Protein AF-A0A7J2SUH9-F1 (afdb_monomer_lite)

Secondary structure (DSSP, 8-state):
-HHHHHHHHHT-TTEEEEEEEHHHHHT---TT---EEEEEES--TT----

Structure (mmCIF, N/CA/C/O backbone):
data_AF-A0A7J2SUH9-F1
#
_entry.id   AF-A0A7J2SUH9-F1
#
loop_
_atom_site.group_PDB
_atom_site.id
_atom_site.type_symbol
_atom_site.label_atom_id
_atom_site.label_alt_id
_atom_site.label_comp_id
_atom_site.label_asym_id
_atom_site.label_entity_id
_atom_site.label_seq_id
_atom_site.pdbx_PDB_ins_code
_atom_site.Cartn_x
_atom_site.Cartn_y
_atom_site.Cartn_z
_atom_site.occupancy
_atom_site.B_iso_or_equiv
_atom_site.auth_seq_id
_atom_site.auth_comp_id
_atom_site.auth_asym_id
_atom_site.auth_atom_id
_atom_site.pdbx_PDB_model_num
ATOM 1 N N . MET A 1 1 ? 9.224 -3.128 -1.910 1.00 69.62 1 MET A N 1
ATOM 2 C CA . MET A 1 1 ? 8.301 -2.068 -1.444 1.00 69.62 1 MET A CA 1
ATOM 3 C C . MET A 1 1 ? 6.958 -2.628 -0.965 1.00 69.62 1 MET A C 1
ATOM 5 O O . MET A 1 1 ? 6.697 -2.570 0.227 1.00 69.62 1 MET A O 1
ATOM 9 N N . ILE A 1 2 ? 6.136 -3.235 -1.835 1.00 77.06 2 ILE A N 1
ATOM 10 C CA . ILE A 1 2 ? 4.763 -3.681 -1.494 1.00 77.06 2 ILE A CA 1
ATOM 11 C C . ILE A 1 2 ? 4.714 -4.627 -0.280 1.00 77.06 2 ILE A C 1
ATOM 13 O O . ILE A 1 2 ? 3.920 -4.419 0.631 1.00 77.06 2 ILE A O 1
ATOM 17 N N . ASN A 1 3 ? 5.618 -5.609 -0.203 1.00 78.38 3 ASN A N 1
ATOM 18 C CA . ASN A 1 3 ? 5.673 -6.537 0.937 1.00 78.38 3 ASN A CA 1
ATOM 19 C C . ASN A 1 3 ? 5.989 -5.843 2.274 1.00 78.38 3 ASN A C 1
ATOM 21 O O . ASN A 1 3 ? 5.504 -6.268 3.318 1.00 78.38 3 ASN A O 1
ATOM 25 N N . PHE A 1 4 ? 6.769 -4.759 2.251 1.00 80.56 4 PHE A N 1
ATOM 26 C CA . PHE A 1 4 ? 7.070 -3.979 3.451 1.00 80.56 4 PHE A CA 1
ATOM 27 C C . PHE A 1 4 ? 5.831 -3.226 3.944 1.00 80.56 4 PHE A C 1
ATOM 29 O O . PHE A 1 4 ? 5.489 -3.322 5.123 1.00 80.56 4 PHE A O 1
ATOM 36 N N . VAL A 1 5 ? 5.127 -2.544 3.033 1.00 81.38 5 VAL A N 1
ATOM 37 C CA . VAL A 1 5 ? 3.873 -1.838 3.346 1.00 81.38 5 VAL A CA 1
ATOM 38 C C . VAL A 1 5 ? 2.844 -2.815 3.896 1.00 81.38 5 VAL A C 1
ATOM 40 O O . VAL A 1 5 ? 2.269 -2.568 4.950 1.00 81.38 5 VAL A O 1
ATOM 43 N N . ARG A 1 6 ? 2.681 -3.962 3.232 1.00 78.75 6 ARG A N 1
ATOM 44 C CA . ARG A 1 6 ? 1.788 -5.034 3.666 1.00 78.75 6 ARG A CA 1
ATOM 45 C C . ARG A 1 6 ? 2.101 -5.474 5.100 1.00 78.75 6 ARG A C 1
ATOM 47 O O . ARG A 1 6 ? 1.207 -5.493 5.939 1.00 78.75 6 ARG A O 1
ATOM 54 N N . ASN A 1 7 ? 3.363 -5.780 5.406 1.00 81.81 7 ASN A N 1
ATOM 55 C CA . ASN A 1 7 ? 3.766 -6.223 6.745 1.00 81.81 7 ASN A CA 1
ATOM 56 C C . ASN A 1 7 ? 3.516 -5.159 7.819 1.00 81.81 7 ASN A C 1
ATOM 58 O O . ASN A 1 7 ? 3.048 -5.488 8.906 1.00 81.81 7 ASN A O 1
ATOM 62 N N . LYS A 1 8 ? 3.795 -3.886 7.518 1.00 80.75 8 LYS A N 1
ATOM 63 C CA . LYS A 1 8 ? 3.490 -2.776 8.428 1.00 80.75 8 LYS A CA 1
ATOM 64 C C . LYS A 1 8 ? 1.990 -2.576 8.612 1.00 80.75 8 LYS A C 1
ATOM 66 O O . LYS A 1 8 ? 1.552 -2.299 9.724 1.00 80.75 8 LYS A O 1
ATOM 71 N N . ALA A 1 9 ? 1.209 -2.750 7.554 1.00 81.44 9 ALA A N 1
ATOM 72 C CA . ALA A 1 9 ? -0.226 -2.558 7.606 1.00 81.44 9 ALA A CA 1
ATOM 73 C C . ALA A 1 9 ? -0.944 -3.638 8.419 1.00 81.44 9 ALA A C 1
ATOM 75 O O . ALA A 1 9 ? -1.791 -3.305 9.239 1.00 81.44 9 ALA A O 1
ATOM 76 N N . PHE A 1 10 ? -0.531 -4.905 8.296 1.00 76.44 10 PHE A N 1
ATOM 77 C CA . PHE A 1 10 ? -1.068 -6.003 9.112 1.00 76.44 10 PHE A CA 1
ATOM 78 C C . PHE A 1 10 ? -0.837 -5.827 10.621 1.00 76.44 10 PHE A C 1
ATOM 80 O O . PHE A 1 10 ? -1.533 -6.440 11.426 1.00 76.44 10 PHE A O 1
ATOM 87 N N . GLN A 1 11 ? 0.125 -4.993 11.021 1.00 85.19 11 GLN A N 1
ATOM 88 C CA . GLN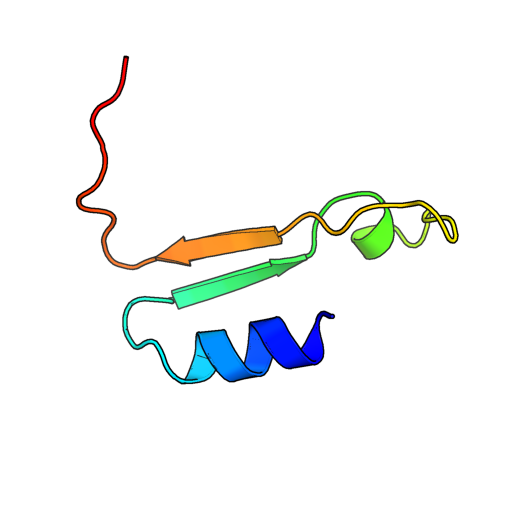 A 1 11 ? 0.376 -4.680 12.430 1.00 85.19 11 GLN A CA 1
ATOM 89 C C . GLN A 1 11 ? -0.553 -3.579 12.967 1.00 85.19 11 GLN A C 1
ATOM 91 O O . GLN A 1 11 ? -0.649 -3.405 14.182 1.00 85.19 11 GLN A O 1
ATOM 96 N N . ASN A 1 12 ? -1.244 -2.837 12.097 1.00 83.06 12 ASN A N 1
ATOM 97 C CA . ASN A 1 12 ? -2.085 -1.713 12.484 1.00 83.06 12 ASN A CA 1
ATOM 98 C C . ASN A 1 12 ? -3.576 -2.074 12.397 1.00 83.06 12 ASN A C 1
ATOM 100 O O . ASN A 1 12 ? -4.152 -2.134 11.316 1.00 83.06 12 ASN A O 1
ATOM 104 N N . LYS A 1 13 ? -4.225 -2.223 13.559 1.00 87.12 13 LYS A N 1
ATOM 105 C CA . LYS A 1 13 ? -5.659 -2.555 13.668 1.00 87.12 13 LYS A CA 1
ATOM 106 C C . LYS A 1 13 ? -6.606 -1.473 13.124 1.00 87.12 13 LYS A C 1
ATOM 108 O O . LYS A 1 13 ? -7.799 -1.734 13.012 1.00 87.12 13 LYS A O 1
ATOM 113 N N . ASN A 1 14 ? -6.107 -0.268 12.839 1.00 90.88 14 ASN A N 1
ATOM 114 C CA . ASN A 1 14 ? -6.898 0.810 12.243 1.00 90.88 14 ASN A CA 1
ATOM 115 C C . ASN A 1 14 ? -7.016 0.689 10.716 1.00 90.88 14 ASN A C 1
ATOM 117 O O . ASN A 1 14 ? -7.884 1.326 10.128 1.00 90.88 14 ASN A O 1
ATOM 121 N N . ILE A 1 15 ? -6.153 -0.093 10.061 1.00 91.75 15 ILE A N 1
ATOM 122 C CA . ILE A 1 15 ? -6.221 -0.307 8.613 1.00 91.75 15 ILE A CA 1
ATOM 123 C C . ILE A 1 15 ? -7.252 -1.397 8.330 1.00 91.75 15 ILE A C 1
ATOM 125 O O . ILE A 1 15 ? -7.177 -2.491 8.884 1.00 91.75 15 ILE A O 1
ATOM 129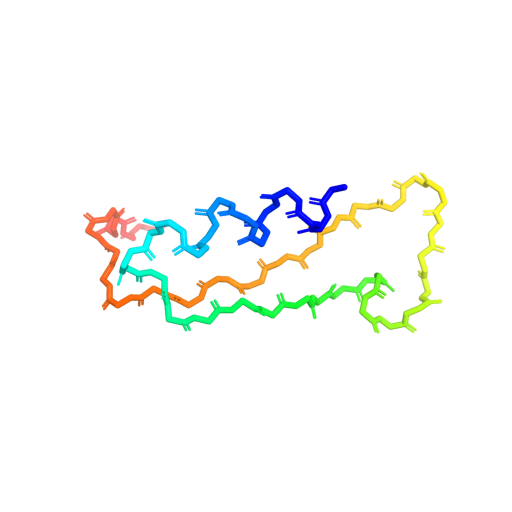 N N . ILE A 1 16 ? -8.213 -1.077 7.469 1.00 92.50 16 ILE A N 1
ATOM 130 C CA . ILE A 1 16 ? -9.259 -1.992 7.009 1.00 92.50 16 ILE A CA 1
ATOM 131 C C . ILE A 1 16 ? -8.804 -2.684 5.728 1.00 92.50 16 ILE A C 1
ATOM 133 O O . ILE A 1 16 ? -8.913 -3.902 5.625 1.00 92.50 16 ILE A O 1
ATOM 137 N N . ASP A 1 17 ? -8.295 -1.911 4.765 1.00 91.56 17 ASP A N 1
ATOM 138 C CA . ASP A 1 17 ? -7.927 -2.430 3.448 1.00 91.56 17 ASP A CA 1
ATOM 139 C C . ASP A 1 17 ? -6.840 -1.583 2.769 1.00 91.56 17 ASP A C 1
ATOM 141 O O . ASP A 1 17 ? -6.617 -0.421 3.130 1.00 91.56 17 ASP A O 1
ATOM 145 N N . ILE A 1 18 ? -6.162 -2.169 1.781 1.00 91.31 18 ILE A N 1
ATOM 146 C CA . ILE A 1 18 ? -5.149 -1.514 0.952 1.00 91.31 18 ILE A CA 1
ATOM 147 C C . ILE A 1 18 ? -5.332 -1.921 -0.507 1.00 91.31 18 ILE A C 1
ATOM 149 O O . ILE A 1 18 ? -5.176 -3.088 -0.865 1.00 91.31 18 ILE A O 1
ATOM 153 N N . PHE A 1 19 ? -5.524 -0.930 -1.370 1.00 92.56 19 PHE A N 1
ATOM 154 C CA . PHE A 1 19 ? -5.594 -1.116 -2.813 1.00 92.56 19 PHE A CA 1
ATOM 155 C C . PHE A 1 19 ? -4.343 -0.570 -3.489 1.00 92.56 19 PHE A C 1
ATOM 157 O O . PHE A 1 19 ? -3.911 0.550 -3.214 1.00 92.56 19 PHE A O 1
ATOM 164 N N . LEU A 1 20 ? -3.791 -1.355 -4.413 1.00 92.81 20 LEU A N 1
ATOM 165 C CA . LEU A 1 20 ? -2.799 -0.879 -5.367 1.00 92.81 20 LEU A CA 1
ATOM 166 C C . LEU A 1 20 ? -3.524 -0.200 -6.527 1.00 92.81 20 LEU A C 1
ATOM 168 O O . LEU A 1 20 ? -4.405 -0.805 -7.140 1.00 92.81 20 LEU A O 1
ATOM 172 N N . VAL A 1 21 ? -3.138 1.034 -6.840 1.00 94.81 21 VAL A N 1
ATOM 173 C CA . VAL A 1 21 ? -3.684 1.788 -7.9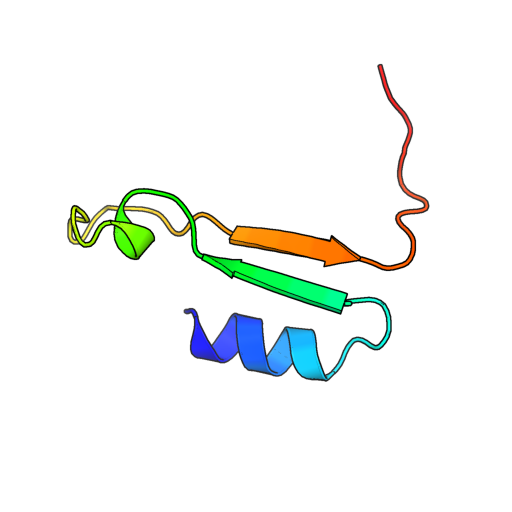73 1.00 94.81 21 VAL A CA 1
ATOM 174 C C . VAL A 1 21 ? -2.548 2.276 -8.879 1.00 94.81 21 VAL A C 1
ATOM 176 O O . VAL A 1 21 ? -1.392 1.882 -8.715 1.00 94.81 21 VAL A O 1
ATOM 179 N N . GLY A 1 22 ? -2.879 3.062 -9.902 1.00 94.50 22 GLY A N 1
ATOM 180 C CA . GLY A 1 22 ? -1.869 3.673 -10.765 1.00 94.50 22 GLY A CA 1
ATOM 181 C C . GLY A 1 22 ? -1.228 2.732 -11.790 1.00 94.50 22 GLY A C 1
ATOM 182 O O . GLY A 1 22 ? -1.779 1.691 -12.161 1.00 94.50 22 GLY A O 1
ATOM 183 N N . SER A 1 23 ? -0.070 3.151 -12.300 1.00 96.44 23 SER A N 1
ATOM 184 C CA . SER A 1 23 ? 0.671 2.483 -13.385 1.00 96.44 23 SER A CA 1
ATOM 185 C C . SER A 1 23 ? 1.037 1.036 -13.038 1.00 96.44 23 SER A C 1
ATOM 187 O O . SER A 1 23 ? 0.846 0.127 -13.851 1.00 96.44 23 SER A O 1
ATOM 189 N N . LEU A 1 24 ? 1.462 0.801 -11.792 1.00 94.31 24 LEU A N 1
ATOM 190 C CA . LEU A 1 24 ? 1.827 -0.524 -11.298 1.00 94.31 24 LEU A CA 1
ATOM 191 C C . LEU A 1 24 ? 0.622 -1.473 -11.252 1.00 94.31 24 LEU A C 1
ATOM 193 O O . LEU A 1 24 ? 0.743 -2.627 -11.662 1.00 94.31 24 LEU A O 1
ATOM 197 N N . ALA A 1 25 ? -0.558 -0.989 -10.846 1.00 95.12 25 ALA A N 1
ATOM 198 C CA . ALA A 1 25 ? -1.792 -1.779 -10.892 1.00 95.12 25 ALA A CA 1
ATOM 199 C C . ALA A 1 25 ? -2.204 -2.148 -12.328 1.00 95.12 25 ALA A C 1
ATOM 201 O O . ALA A 1 25 ? -2.704 -3.247 -12.567 1.00 95.12 25 ALA A O 1
ATOM 202 N N . ARG A 1 26 ? -1.966 -1.250 -13.294 1.00 96.38 26 ARG A N 1
ATOM 203 C CA . ARG A 1 26 ? -2.285 -1.463 -14.718 1.00 96.38 26 ARG A CA 1
ATOM 204 C C . ARG A 1 26 ? -1.224 -2.247 -15.490 1.00 96.38 26 ARG A C 1
ATOM 206 O O . ARG A 1 26 ? -1.447 -2.549 -16.657 1.00 96.38 26 ARG A O 1
ATOM 213 N N . ARG A 1 27 ? -0.100 -2.593 -14.850 1.00 94.62 27 ARG A N 1
ATOM 214 C CA . ARG A 1 27 ? 1.085 -3.196 -15.491 1.00 94.62 27 ARG A CA 1
ATOM 215 C C . ARG A 1 27 ? 1.729 -2.310 -16.569 1.00 94.62 27 ARG A C 1
ATOM 217 O O . ARG A 1 27 ? 2.436 -2.818 -17.429 1.00 94.62 27 ARG A O 1
ATOM 224 N N . ASP A 1 28 ? 1.512 -1.004 -16.488 1.00 97.19 28 ASP A N 1
ATOM 225 C CA . ASP A 1 28 ? 2.047 0.015 -17.400 1.00 97.19 28 ASP A CA 1
ATOM 226 C C . ASP A 1 28 ? 3.063 0.899 -16.661 1.00 97.19 28 ASP A C 1
ATOM 228 O O . ASP A 1 28 ? 2.971 2.122 -16.631 1.00 97.19 28 ASP A O 1
ATOM 232 N N . TYR A 1 29 ? 3.971 0.256 -15.927 1.00 95.56 29 TYR A N 1
ATOM 233 C CA . TYR A 1 29 ? 4.960 0.921 -15.085 1.00 95.56 29 TYR A CA 1
ATOM 234 C C . TYR A 1 29 ? 6.360 0.767 -15.672 1.00 95.56 29 TYR A C 1
ATOM 236 O O . TYR A 1 29 ? 6.685 -0.211 -16.344 1.00 95.56 29 TYR A O 1
ATOM 244 N N . THR A 1 30 ? 7.214 1.735 -15.367 1.00 95.06 30 THR A N 1
ATOM 245 C CA . THR A 1 30 ? 8.631 1.740 -15.730 1.00 95.06 30 THR A CA 1
ATOM 246 C C . THR A 1 30 ? 9.493 1.520 -14.490 1.00 95.06 30 THR A C 1
ATOM 248 O O . THR A 1 30 ? 9.002 1.533 -13.361 1.00 95.06 30 THR A O 1
ATOM 251 N N . ALA A 1 31 ? 10.807 1.376 -14.678 1.00 93.25 31 ALA A N 1
ATOM 252 C CA . ALA A 1 31 ? 11.760 1.315 -13.567 1.00 93.25 31 ALA A CA 1
ATOM 253 C C . ALA A 1 31 ? 11.774 2.589 -12.693 1.00 93.25 31 ALA A C 1
ATOM 255 O O . ALA A 1 31 ? 12.280 2.547 -11.575 1.00 93.25 31 ALA A O 1
ATOM 256 N N . PHE A 1 32 ? 11.219 3.697 -13.194 1.00 94.00 32 PHE A N 1
ATOM 257 C CA . PHE A 1 32 ? 11.150 4.988 -12.504 1.00 94.00 32 PHE A CA 1
ATOM 258 C C . PHE A 1 32 ? 9.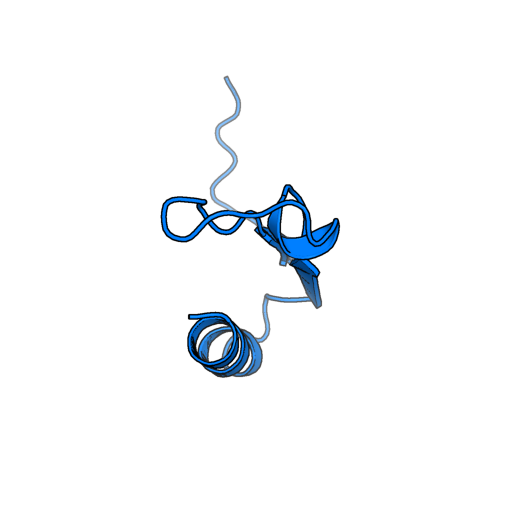749 5.324 -11.986 1.00 94.00 32 PHE A C 1
ATOM 260 O O . PHE A 1 32 ? 9.552 6.397 -11.423 1.00 94.00 32 PHE A O 1
ATOM 267 N N . SER A 1 33 ? 8.773 4.440 -12.197 1.00 92.88 33 SER A N 1
ATOM 268 C CA . SER A 1 33 ? 7.410 4.662 -11.729 1.00 92.88 33 SER A CA 1
ATOM 269 C C . SER A 1 33 ? 7.322 4.555 -10.207 1.00 92.88 33 SER A C 1
ATOM 271 O O . SER A 1 33 ? 7.984 3.730 -9.574 1.00 92.88 33 SER A O 1
ATOM 273 N N . ASP A 1 34 ? 6.475 5.396 -9.634 1.00 93.19 34 ASP A N 1
ATOM 274 C CA . ASP A 1 34 ? 6.065 5.369 -8.240 1.00 93.19 34 ASP A CA 1
ATOM 275 C C . ASP A 1 34 ? 5.053 4.243 -7.953 1.00 93.19 34 ASP A C 1
ATOM 277 O O . ASP A 1 34 ? 4.708 3.420 -8.808 1.00 93.19 34 ASP A O 1
ATOM 281 N N . VAL A 1 35 ? 4.633 4.155 -6.688 1.00 92.19 35 VAL A N 1
ATOM 282 C CA . VAL A 1 35 ? 3.637 3.189 -6.218 1.00 92.19 35 VAL A CA 1
ATOM 283 C C . VAL A 1 35 ? 2.497 3.950 -5.564 1.00 92.19 35 VAL A C 1
ATOM 285 O O . VAL A 1 35 ? 2.648 4.454 -4.451 1.00 92.19 35 VAL A O 1
ATOM 288 N N . ASP A 1 36 ? 1.346 3.960 -6.226 1.00 93.50 36 ASP A N 1
ATOM 289 C CA . ASP A 1 36 ? 0.129 4.552 -5.688 1.00 93.50 36 ASP A CA 1
ATOM 290 C C . ASP A 1 36 ? -0.648 3.536 -4.845 1.00 93.50 36 ASP A C 1
ATOM 292 O O . ASP A 1 36 ? -0.957 2.424 -5.290 1.00 93.50 36 ASP A O 1
ATOM 296 N N . LEU A 1 37 ? -1.006 3.930 -3.624 1.00 92.50 37 LEU A N 1
ATOM 297 C CA . LEU A 1 37 ? -1.785 3.109 -2.702 1.00 92.50 37 LEU A CA 1
ATOM 298 C C . LEU A 1 37 ? -2.967 3.898 -2.154 1.00 92.50 37 LEU A C 1
ATOM 300 O O . LEU A 1 37 ? -2.807 5.018 -1.675 1.00 92.50 37 LEU A O 1
ATOM 304 N N . VAL A 1 38 ? -4.137 3.266 -2.138 1.00 92.62 38 VAL A N 1
ATOM 305 C CA . VAL A 1 38 ? -5.287 3.736 -1.362 1.00 92.62 38 VAL A CA 1
ATOM 306 C C . VAL A 1 38 ? -5.368 2.889 -0.102 1.00 92.62 38 VAL A C 1
ATOM 308 O O . VAL A 1 38 ? -5.479 1.668 -0.185 1.0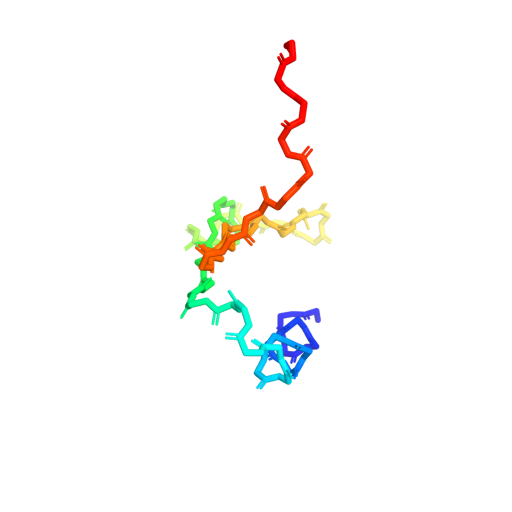0 92.62 38 VAL A O 1
ATOM 311 N N . ILE A 1 39 ? -5.307 3.528 1.065 1.00 90.62 39 ILE A N 1
ATOM 312 C CA . ILE A 1 39 ? -5.411 2.856 2.363 1.00 90.62 39 ILE A CA 1
ATOM 313 C C . ILE A 1 39 ? -6.740 3.254 2.992 1.00 90.62 39 ILE A C 1
ATOM 315 O O . ILE A 1 39 ? -6.976 4.430 3.263 1.00 90.62 39 ILE A O 1
ATOM 319 N N . ILE A 1 40 ? -7.596 2.268 3.239 1.00 91.12 40 ILE A N 1
ATOM 320 C CA . ILE A 1 40 ? -8.854 2.467 3.950 1.00 91.12 40 ILE A CA 1
ATOM 321 C C . ILE A 1 40 ? -8.587 2.265 5.434 1.00 91.12 40 ILE A C 1
ATOM 323 O O . ILE A 1 40 ? -8.098 1.213 5.850 1.00 91.12 40 ILE A O 1
ATOM 327 N N . VAL A 1 41 ? -8.913 3.274 6.235 1.00 92.00 41 VAL A N 1
ATOM 328 C CA . VAL A 1 41 ? -8.768 3.242 7.693 1.00 92.00 41 VAL A CA 1
ATOM 329 C C . VAL A 1 41 ? -10.126 3.374 8.366 1.00 92.00 41 VAL A C 1
ATOM 331 O O . VAL A 1 41 ? -11.039 3.989 7.818 1.00 92.00 41 VAL A O 1
ATOM 334 N N . LYS A 1 42 ? -10.264 2.791 9.558 1.00 91.75 42 LYS A N 1
ATOM 335 C CA . LYS A 1 42 ? -11.494 2.869 10.354 1.00 91.75 42 LYS A CA 1
ATOM 336 C C . LYS A 1 42 ? -11.767 4.292 10.829 1.00 91.75 42 LYS A C 1
ATOM 338 O O . LYS A 1 42 ? -12.916 4.718 10.852 1.00 91.75 42 LYS A O 1
ATOM 343 N N . GLU A 1 43 ? -10.715 5.012 11.191 1.00 89.75 43 GLU A N 1
ATOM 344 C CA . GLU A 1 43 ? -10.791 6.396 11.635 1.00 89.75 43 GLU A CA 1
ATOM 345 C C . GLU A 1 43 ? -9.528 7.154 11.200 1.00 89.75 43 GLU A C 1
ATOM 347 O O . GLU A 1 43 ? -8.418 6.618 11.275 1.00 89.75 43 GLU A O 1
ATOM 352 N N . ASP A 1 44 ? -9.691 8.401 10.749 1.00 83.75 44 ASP A N 1
ATOM 353 C CA . ASP A 1 44 ? -8.581 9.336 10.545 1.00 83.75 44 ASP A CA 1
ATOM 354 C C . ASP A 1 44 ? -8.856 10.650 11.280 1.00 83.75 44 ASP A C 1
ATOM 356 O O . ASP A 1 44 ? -9.523 11.555 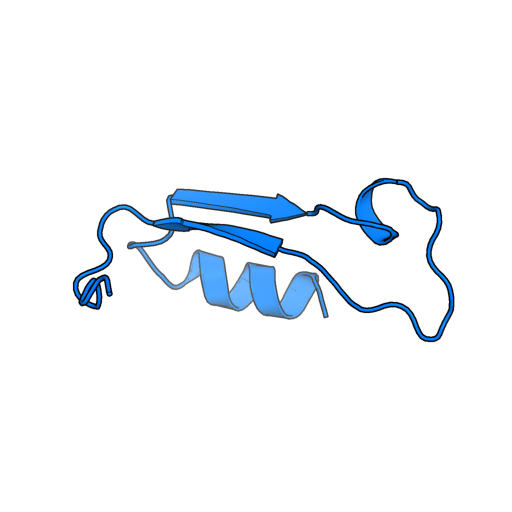10.777 1.00 83.75 44 ASP A O 1
ATOM 360 N N . ASN A 1 45 ? -8.300 10.752 12.485 1.00 77.12 45 ASN A N 1
ATOM 361 C CA . ASN A 1 45 ? -8.460 11.909 13.366 1.00 77.12 45 ASN A CA 1
ATOM 362 C C . ASN A 1 45 ? -7.654 13.142 12.920 1.00 77.12 45 ASN A C 1
ATOM 364 O O . ASN A 1 45 ? -7.630 14.146 13.624 1.00 77.12 45 ASN A O 1
ATOM 368 N N . ARG A 1 46 ? -6.981 13.086 11.762 1.00 74.06 46 ARG A N 1
ATOM 369 C CA . ARG A 1 46 ? -6.166 14.187 11.219 1.00 74.06 46 ARG A CA 1
ATOM 370 C C . ARG A 1 46 ? -6.916 15.064 10.219 1.00 74.06 46 ARG A C 1
ATOM 372 O O . ARG A 1 46 ? -6.297 15.922 9.597 1.00 74.06 46 ARG A O 1
ATOM 379 N N . ARG A 1 47 ? -8.230 14.877 10.050 1.00 57.44 47 ARG A N 1
ATOM 380 C CA . ARG A 1 47 ? -9.058 15.760 9.217 1.00 57.44 47 ARG A CA 1
ATOM 381 C C . ARG A 1 47 ? -9.180 17.160 9.841 1.00 57.44 47 ARG A C 1
ATOM 383 O O . ARG A 1 47 ? -10.166 17.471 10.496 1.00 57.44 47 ARG A O 1
ATOM 390 N N . PHE A 1 48 ? -8.199 18.016 9.573 1.00 50.53 48 PHE A N 1
ATOM 391 C CA . PHE A 1 48 ? -8.471 19.398 9.185 1.00 50.53 48 PHE A CA 1
ATOM 392 C C . PHE A 1 48 ? -8.629 19.382 7.661 1.00 50.53 48 PHE A C 1
ATOM 394 O O . PHE A 1 48 ? -7.687 19.030 6.957 1.00 50.53 48 PHE A O 1
ATOM 401 N N . ILE A 1 49 ? -9.834 19.658 7.164 1.00 58.16 49 ILE A N 1
ATOM 402 C CA . ILE A 1 49 ? -10.059 19.965 5.748 1.00 58.16 49 ILE A CA 1
ATOM 403 C C . ILE A 1 49 ? -10.143 21.490 5.662 1.00 58.16 49 ILE A C 1
ATOM 405 O O . ILE A 1 49 ? -11.066 22.067 6.235 1.00 58.16 49 ILE A O 1
ATOM 409 N N . ASP A 1 50 ? -9.175 22.097 4.984 1.00 44.19 50 ASP A N 1
ATOM 410 C CA . ASP A 1 50 ? -9.421 23.178 4.022 1.00 44.19 50 ASP A CA 1
ATOM 411 C C . ASP A 1 50 ? -9.085 22.594 2.641 1.00 44.19 50 ASP A C 1
ATOM 413 O O . ASP A 1 50 ? -8.017 21.938 2.543 1.00 44.19 50 ASP A O 1
#

Foldseek 3Di:
DVVVVVVVQVVDPQWDDKDWDDCVVVVNDDPPDDTDMDTDGNDDPPDPDD

Radius of gyration: 13.2 Å; chains: 1; bounding box: 23×30×31 Å

Sequence (50 aa):
MINFVRNKAFQNKNIIDIFLVGSLARRDYTAFSDVDLVIIVKEDNRRFID

pLDDT: mean 85.67, std 11.97, range [44.19, 97.19]